Protein AF-A0A524HFX3-F1 (afdb_monomer_lite)

Structure (mmCIF, N/CA/C/O backbone):
data_AF-A0A524HFX3-F1
#
_entry.id   AF-A0A524HFX3-F1
#
loop_
_atom_site.group_PDB
_atom_site.id
_atom_site.type_symbol
_atom_site.label_atom_id
_atom_site.label_alt_id
_atom_site.label_comp_id
_atom_site.label_asym_id
_atom_site.label_entity_id
_atom_site.label_seq_id
_atom_site.pdbx_PDB_ins_code
_atom_site.Cartn_x
_atom_site.Cartn_y
_atom_site.Cartn_z
_atom_site.occupancy
_atom_site.B_iso_or_equiv
_atom_site.auth_seq_id
_atom_site.auth_comp_id
_atom_site.auth_asym_id
_atom_site.auth_atom_id
_atom_site.pdbx_PDB_model_num
ATOM 1 N N . MET A 1 1 ? 1.559 4.705 13.037 1.00 66.44 1 MET A N 1
ATOM 2 C CA . MET A 1 1 ? 0.963 3.648 13.874 1.00 66.44 1 MET A CA 1
ATOM 3 C C . MET A 1 1 ? -0.440 4.021 14.285 1.00 66.44 1 MET A C 1
ATOM 5 O O . MET A 1 1 ? -1.341 3.431 13.723 1.00 66.44 1 MET A O 1
ATOM 9 N N . GLU A 1 2 ? -0.653 5.023 15.141 1.00 78.44 2 GLU A N 1
ATOM 10 C CA . GLU A 1 2 ? -2.008 5.370 15.615 1.00 78.44 2 GLU A CA 1
ATOM 11 C C . GLU A 1 2 ? -2.988 5.726 14.480 1.00 78.44 2 GLU A C 1
ATOM 13 O O . GLU A 1 2 ? -4.071 5.158 14.402 1.00 78.44 2 GLU A O 1
ATOM 18 N N . GLN A 1 3 ? -2.562 6.556 13.519 1.00 84.88 3 GLN A N 1
ATOM 19 C CA . GLN A 1 3 ? -3.375 6.889 12.340 1.00 84.88 3 GLN A CA 1
ATOM 20 C C . GLN A 1 3 ? -3.585 5.704 11.376 1.00 84.88 3 GLN A C 1
ATOM 22 O O . GLN A 1 3 ? -4.646 5.563 10.786 1.00 84.88 3 GLN A O 1
ATOM 27 N N . GLU A 1 4 ? -2.579 4.843 11.187 1.00 85.69 4 GLU A N 1
ATOM 28 C CA . GLU A 1 4 ? -2.705 3.658 10.314 1.00 85.69 4 GLU A CA 1
ATOM 29 C C . GLU A 1 4 ? -3.692 2.653 10.920 1.00 85.69 4 GLU A C 1
ATOM 31 O O . GLU A 1 4 ? -4.479 2.038 10.210 1.00 85.69 4 GLU A O 1
ATOM 36 N N . HIS A 1 5 ? -3.654 2.522 12.244 1.00 88.19 5 HIS A N 1
ATOM 37 C CA . HIS A 1 5 ? -4.533 1.659 13.009 1.00 88.19 5 HIS A CA 1
ATOM 38 C C . HIS A 1 5 ? -5.981 2.160 12.972 1.00 88.19 5 HIS A C 1
ATOM 40 O O . HIS A 1 5 ? -6.886 1.371 12.715 1.00 88.19 5 HIS A O 1
ATOM 46 N N . SER A 1 6 ? -6.215 3.465 13.162 1.00 90.88 6 SER A N 1
ATOM 47 C CA . SER A 1 6 ? -7.567 4.031 13.076 1.00 90.88 6 SER A CA 1
ATOM 48 C C . SER A 1 6 ? -8.165 3.895 11.676 1.00 90.88 6 SER A C 1
ATOM 50 O O . SER A 1 6 ? -9.314 3.482 11.545 1.00 90.88 6 SER A O 1
ATOM 52 N N . LEU A 1 7 ? -7.379 4.161 10.626 1.00 88.56 7 LEU A N 1
ATOM 53 C CA . LEU A 1 7 ? -7.810 3.945 9.244 1.00 88.56 7 LEU A CA 1
ATOM 54 C C . LEU A 1 7 ? -8.111 2.467 8.976 1.00 88.56 7 LEU A C 1
ATOM 56 O O . LEU A 1 7 ? -9.150 2.161 8.403 1.00 88.56 7 LEU A O 1
ATOM 60 N N . GLY A 1 8 ? -7.243 1.557 9.429 1.00 89.44 8 GLY A N 1
ATOM 61 C CA . GLY A 1 8 ? -7.458 0.114 9.308 1.00 89.44 8 GLY A CA 1
ATOM 62 C C . GLY A 1 8 ? -8.763 -0.342 9.960 1.00 89.44 8 GLY A C 1
ATOM 63 O O . GLY A 1 8 ? -9.517 -1.087 9.344 1.00 89.44 8 GLY A O 1
ATOM 64 N N . LYS A 1 9 ? -9.079 0.163 11.160 1.00 91.19 9 LYS A N 1
ATOM 65 C CA . LYS A 1 9 ? -10.346 -0.150 11.834 1.00 91.19 9 LYS A CA 1
ATOM 66 C C . LYS A 1 9 ? -11.564 0.326 11.055 1.00 91.19 9 LYS A C 1
ATOM 68 O O . LYS A 1 9 ? -12.466 -0.465 10.823 1.00 91.19 9 LYS A O 1
ATOM 73 N N . LEU A 1 10 ? -11.559 1.568 10.570 1.00 90.31 10 LEU A N 1
ATOM 74 C CA . LEU A 1 10 ? -12.660 2.094 9.751 1.00 90.31 10 LEU A CA 1
ATOM 75 C C . LEU A 1 10 ? -12.868 1.288 8.457 1.00 90.31 10 LEU A C 1
ATOM 77 O O . LEU A 1 10 ? -13.996 1.126 7.995 1.00 90.31 10 LEU A O 1
ATOM 81 N N . ILE A 1 11 ? -11.789 0.777 7.861 1.00 91.06 11 ILE A N 1
ATOM 82 C CA . ILE A 1 11 ? -11.869 -0.070 6.665 1.00 91.06 11 ILE A CA 1
ATOM 83 C C . ILE A 1 11 ? -12.515 -1.418 7.005 1.00 91.06 11 ILE A C 1
ATOM 85 O O . ILE A 1 11 ? -13.419 -1.844 6.294 1.00 91.06 11 ILE A O 1
ATOM 89 N N . VAL A 1 12 ? -12.086 -2.069 8.089 1.00 89.31 12 VAL A N 1
ATOM 90 C CA . VAL A 1 12 ? -12.577 -3.403 8.475 1.00 89.31 12 VAL A CA 1
ATOM 91 C C . VAL A 1 12 ? -14.003 -3.360 9.035 1.00 89.31 12 VAL A C 1
ATOM 93 O O . VAL A 1 12 ? -14.815 -4.216 8.695 1.00 89.31 12 VAL A O 1
ATOM 96 N N . GLU A 1 13 ? -14.318 -2.379 9.881 1.00 89.56 13 GLU A N 1
ATOM 97 C CA . GLU A 1 13 ? -15.592 -2.304 10.610 1.00 89.56 13 GLU A CA 1
ATOM 98 C C . GLU A 1 13 ? -16.711 -1.667 9.771 1.00 89.56 13 GLU A C 1
ATOM 100 O O . GLU A 1 13 ? -17.853 -2.121 9.816 1.00 89.56 13 GLU A O 1
ATOM 105 N N . GLU A 1 14 ? -16.394 -0.636 8.980 1.00 90.88 14 GLU A N 1
ATOM 106 C CA . GLU A 1 14 ? -17.396 0.180 8.275 1.00 90.88 14 GLU A CA 1
ATOM 107 C C . GLU A 1 14 ? -17.279 0.119 6.744 1.00 90.88 14 GLU A C 1
ATOM 109 O O . GLU A 1 14 ? -18.051 0.773 6.041 1.00 90.88 14 GLU A O 1
ATOM 114 N N . ASN A 1 15 ? -16.312 -0.632 6.202 1.00 89.19 15 ASN A N 1
ATOM 115 C CA . ASN A 1 15 ? -15.981 -0.625 4.771 1.00 89.19 15 ASN A CA 1
ATOM 116 C C . ASN A 1 15 ? -15.760 0.806 4.231 1.00 89.19 15 ASN A C 1
ATOM 118 O O . ASN A 1 15 ? -16.199 1.173 3.136 1.00 89.19 15 ASN A O 1
ATOM 122 N N . ASN A 1 16 ? -15.112 1.651 5.041 1.00 94.25 16 ASN A N 1
ATOM 123 C CA . ASN A 1 16 ? -14.993 3.078 4.780 1.00 94.25 16 ASN A CA 1
ATOM 124 C C . ASN A 1 16 ? -14.056 3.361 3.589 1.00 94.25 16 ASN A C 1
ATOM 126 O O . ASN A 1 16 ? -12.829 3.244 3.675 1.00 94.25 16 ASN A O 1
ATOM 130 N N . SER A 1 17 ? -14.639 3.786 2.466 1.00 92.75 17 SER A N 1
ATOM 131 C CA . SER A 1 17 ? -13.911 4.047 1.218 1.00 92.75 17 SER A CA 1
ATOM 132 C C . SER A 1 17 ? -12.941 5.229 1.306 1.00 92.75 17 SER A C 1
ATOM 134 O O . SER A 1 17 ? -11.897 5.206 0.653 1.00 92.75 17 SER A O 1
ATOM 136 N N . LEU A 1 18 ? -13.237 6.235 2.136 1.00 94.56 18 LEU A N 1
ATOM 137 C CA . LEU A 1 18 ? -12.346 7.376 2.362 1.00 94.56 18 LEU A CA 1
ATOM 138 C C . LEU A 1 18 ? -11.112 6.952 3.158 1.00 94.56 18 LEU A C 1
ATOM 140 O O . LEU A 1 18 ? -9.995 7.321 2.799 1.00 94.56 18 LEU A O 1
ATOM 144 N N . ALA A 1 19 ? -11.297 6.131 4.195 1.00 94.25 19 ALA A N 1
ATOM 145 C CA . ALA A 1 19 ? -10.187 5.586 4.968 1.00 94.25 19 ALA A CA 1
ATOM 146 C C . ALA A 1 19 ? -9.282 4.705 4.094 1.00 94.25 19 ALA A C 1
ATOM 148 O O . ALA A 1 19 ? -8.054 4.799 4.170 1.00 94.25 19 ALA A O 1
ATOM 149 N N . ARG A 1 20 ? -9.892 3.915 3.201 1.00 94.75 20 ARG A N 1
ATOM 150 C CA . ARG A 1 20 ? -9.191 3.108 2.199 1.00 94.75 20 ARG A CA 1
ATOM 151 C C . ARG A 1 20 ? -8.348 3.966 1.257 1.00 94.75 20 ARG A C 1
ATOM 153 O O . ARG A 1 20 ? -7.149 3.727 1.123 1.00 94.75 20 ARG A O 1
ATOM 160 N N . ASP A 1 21 ? -8.953 4.969 0.621 1.00 95.56 21 ASP A N 1
ATOM 161 C CA . ASP A 1 21 ? -8.264 5.877 -0.305 1.00 95.56 21 ASP A CA 1
ATOM 162 C C . ASP A 1 21 ? -7.124 6.631 0.396 1.00 95.56 21 ASP A C 1
ATOM 164 O O . ASP A 1 21 ? -6.010 6.704 -0.125 1.00 95.56 21 ASP A O 1
ATOM 168 N N . GLN A 1 22 ? -7.352 7.094 1.626 1.00 95.75 22 GLN A N 1
ATOM 169 C CA . GLN A 1 22 ? -6.322 7.734 2.436 1.00 95.75 22 GLN A CA 1
ATOM 170 C C . GLN A 1 22 ? -5.150 6.787 2.726 1.00 95.75 22 GLN A C 1
ATOM 172 O O . GLN A 1 22 ? -3.996 7.169 2.517 1.00 95.75 22 GLN A O 1
ATOM 177 N N . LEU A 1 23 ? -5.422 5.549 3.155 1.00 94.94 23 LEU A N 1
ATOM 178 C CA . LEU A 1 23 ? -4.375 4.573 3.463 1.00 94.94 23 LEU A CA 1
ATOM 179 C C . LEU A 1 23 ? -3.562 4.197 2.214 1.00 94.94 23 LEU A C 1
ATOM 181 O O . LEU A 1 23 ? -2.334 4.112 2.291 1.00 94.94 23 LEU A O 1
ATOM 185 N N . VAL A 1 24 ? -4.206 4.059 1.049 1.00 96.62 24 VAL A N 1
ATOM 186 C CA . VAL A 1 24 ? -3.514 3.857 -0.237 1.00 96.62 24 VAL A CA 1
ATOM 187 C C . VAL A 1 24 ? -2.629 5.063 -0.570 1.00 96.62 24 VAL A C 1
ATOM 189 O O . VAL A 1 24 ? -1.422 4.907 -0.777 1.00 96.62 24 VAL A O 1
ATOM 192 N N . ARG A 1 25 ? -3.187 6.282 -0.581 1.00 96.00 25 ARG A N 1
ATOM 193 C CA . ARG A 1 25 ? -2.463 7.509 -0.968 1.00 96.00 25 ARG A CA 1
ATOM 194 C C . ARG A 1 25 ? -1.243 7.773 -0.099 1.00 96.00 25 ARG A C 1
ATOM 196 O O . ARG A 1 25 ? -0.188 8.131 -0.624 1.00 96.00 25 ARG A O 1
ATOM 203 N N . SER A 1 26 ? -1.353 7.548 1.210 1.00 96.00 26 SER A N 1
ATOM 204 C CA . SER A 1 26 ? -0.232 7.699 2.144 1.00 96.00 26 SER A CA 1
ATOM 205 C C . SER A 1 26 ? 0.938 6.750 1.852 1.00 96.00 26 SER A C 1
ATOM 207 O O . SER A 1 26 ? 2.057 7.023 2.287 1.00 96.00 26 SER A O 1
ATOM 209 N N . ASN A 1 27 ? 0.722 5.674 1.086 1.00 97.06 27 ASN A N 1
ATOM 210 C CA . ASN A 1 27 ? 1.711 4.625 0.835 1.00 97.06 27 ASN A CA 1
ATOM 211 C C . ASN A 1 27 ? 2.183 4.519 -0.627 1.00 97.06 27 ASN A C 1
ATOM 213 O O . ASN A 1 27 ? 3.041 3.691 -0.923 1.00 97.06 27 ASN A O 1
ATOM 217 N N . LEU A 1 28 ? 1.753 5.400 -1.537 1.00 97.25 28 LEU A N 1
ATOM 218 C CA . LEU A 1 28 ? 2.209 5.380 -2.941 1.00 97.25 28 LEU A CA 1
ATOM 219 C C . LEU A 1 28 ? 3.740 5.496 -3.081 1.00 97.25 28 LEU A C 1
ATOM 221 O O . LEU A 1 28 ? 4.357 4.859 -3.933 1.00 97.25 28 LEU A O 1
ATOM 225 N N . ARG A 1 29 ? 4.399 6.258 -2.197 1.00 97.75 29 ARG A N 1
ATOM 226 C CA . ARG A 1 29 ? 5.872 6.380 -2.188 1.00 97.75 29 ARG A CA 1
ATOM 227 C C . ARG A 1 29 ? 6.575 5.055 -1.875 1.00 97.75 29 ARG A C 1
ATOM 229 O O . ARG A 1 29 ? 7.694 4.847 -2.342 1.00 97.75 29 ARG A O 1
ATOM 236 N N . LEU A 1 30 ? 5.948 4.171 -1.094 1.00 97.81 30 LEU A N 1
ATOM 237 C CA . LEU A 1 30 ? 6.485 2.840 -0.805 1.00 97.81 30 LEU A CA 1
ATOM 238 C C . LEU A 1 30 ? 6.531 1.992 -2.079 1.00 97.81 30 LEU A C 1
ATOM 240 O O . LEU A 1 30 ? 7.559 1.367 -2.334 1.00 97.81 30 LEU A O 1
ATOM 244 N N . VAL A 1 31 ? 5.473 2.036 -2.897 1.00 98.31 31 VAL A N 1
ATOM 245 C CA . VAL A 1 31 ? 5.413 1.328 -4.186 1.00 98.31 31 VAL A CA 1
ATOM 246 C C . VAL A 1 31 ? 6.564 1.766 -5.080 1.00 98.31 31 VAL A C 1
ATOM 248 O O . VAL A 1 31 ? 7.360 0.933 -5.500 1.00 98.31 31 VAL A O 1
ATOM 251 N N . VAL A 1 32 ? 6.740 3.078 -5.271 1.00 97.88 32 VAL A N 1
ATOM 252 C CA . VAL A 1 32 ? 7.836 3.618 -6.092 1.00 97.88 32 VAL A CA 1
ATOM 253 C C . VAL A 1 32 ? 9.208 3.181 -5.566 1.00 97.88 32 VAL A C 1
ATOM 255 O O . VAL A 1 32 ? 10.085 2.811 -6.345 1.00 97.88 32 VAL A O 1
ATOM 258 N N . ASN A 1 33 ? 9.414 3.199 -4.246 1.00 97.69 33 ASN A N 1
ATOM 259 C CA . ASN A 1 33 ? 10.680 2.786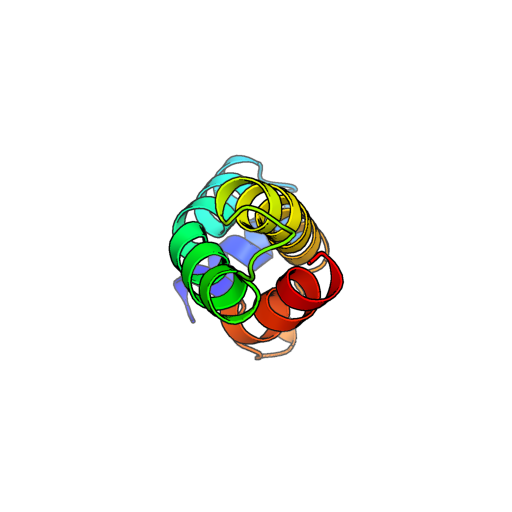 -3.634 1.00 97.69 33 ASN A CA 1
ATOM 260 C C . ASN A 1 33 ? 10.975 1.288 -3.799 1.00 97.69 33 ASN A C 1
ATOM 262 O O . ASN A 1 33 ? 12.146 0.910 -3.866 1.00 97.69 33 ASN A O 1
ATOM 266 N N . ILE A 1 34 ? 9.945 0.438 -3.832 1.00 97.19 34 ILE A N 1
ATOM 267 C CA . ILE A 1 34 ? 10.094 -0.998 -4.085 1.00 97.19 34 ILE A CA 1
ATOM 268 C C . ILE A 1 34 ? 10.314 -1.233 -5.580 1.00 97.19 34 ILE A C 1
ATOM 270 O O . ILE A 1 34 ? 11.342 -1.801 -5.929 1.00 97.19 34 ILE A O 1
ATOM 274 N N . ALA A 1 35 ? 9.440 -0.722 -6.450 1.00 97.06 35 ALA A N 1
ATOM 275 C CA . ALA A 1 35 ? 9.503 -0.896 -7.903 1.00 97.06 35 ALA A CA 1
ATOM 276 C C . ALA A 1 35 ? 10.856 -0.471 -8.502 1.00 97.06 35 ALA A C 1
ATOM 278 O O . ALA A 1 35 ? 11.430 -1.185 -9.321 1.00 97.06 35 ALA A O 1
ATOM 279 N N . LYS A 1 36 ? 11.451 0.629 -8.013 1.00 96.12 36 LYS A N 1
ATOM 280 C CA . LYS A 1 36 ? 12.800 1.074 -8.417 1.00 96.12 36 LYS A CA 1
ATOM 281 C C . LYS A 1 36 ? 13.893 0.013 -8.251 1.00 96.12 36 LYS A C 1
ATOM 283 O O . LYS A 1 36 ? 14.893 0.084 -8.954 1.00 96.12 36 LYS A O 1
ATOM 288 N N . LYS A 1 37 ? 13.734 -0.938 -7.325 1.00 94.81 37 LYS A N 1
ATOM 289 C CA . LYS A 1 37 ? 14.703 -2.023 -7.093 1.00 94.81 37 LYS A CA 1
ATOM 290 C C . LYS A 1 37 ? 14.572 -3.168 -8.099 1.00 94.81 37 LYS A C 1
ATOM 292 O O . LYS A 1 37 ? 15.508 -3.948 -8.222 1.00 94.81 37 LYS A O 1
ATOM 297 N N . TYR A 1 38 ? 13.430 -3.267 -8.776 1.00 92.75 38 TYR A N 1
ATOM 298 C CA . TYR A 1 38 ? 13.119 -4.315 -9.752 1.00 92.75 38 TYR A CA 1
ATOM 299 C C . TYR A 1 38 ? 13.184 -3.806 -11.198 1.00 92.75 38 TYR A C 1
ATOM 301 O O . TYR A 1 38 ? 13.245 -4.609 -12.126 1.00 92.75 38 TYR A O 1
ATOM 309 N N . ALA A 1 39 ? 13.244 -2.483 -11.386 1.00 91.19 39 ALA A N 1
ATOM 310 C CA . ALA A 1 39 ? 13.458 -1.857 -12.683 1.00 91.19 39 ALA A CA 1
ATOM 311 C C . ALA A 1 39 ? 14.734 -2.389 -13.348 1.00 91.19 39 ALA A C 1
ATOM 313 O O . ALA A 1 39 ? 15.835 -2.321 -12.797 1.00 91.19 39 ALA A O 1
ATOM 314 N N . ASN A 1 40 ? 14.570 -2.920 -14.556 1.00 89.31 40 ASN A N 1
ATO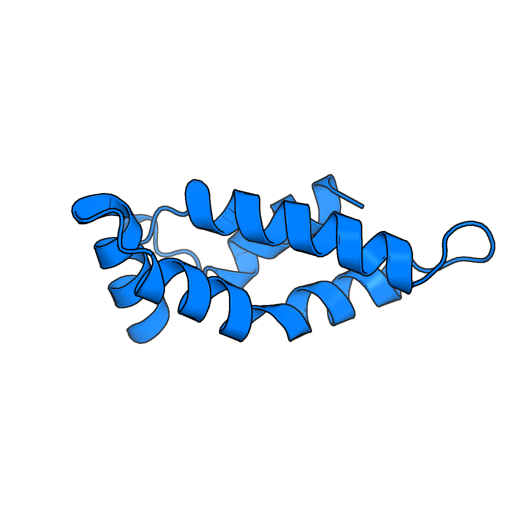M 315 C CA . ASN A 1 40 ? 15.637 -3.477 -15.375 1.00 89.31 40 ASN A CA 1
ATOM 316 C C . ASN A 1 40 ? 15.406 -3.089 -16.847 1.00 89.31 40 ASN A C 1
ATOM 318 O O . ASN A 1 40 ? 14.551 -2.263 -17.152 1.00 89.31 40 ASN A O 1
ATOM 322 N N . LYS A 1 41 ? 16.195 -3.636 -17.779 1.00 81.06 41 LYS A N 1
ATOM 323 C CA . LYS A 1 41 ? 16.088 -3.269 -19.203 1.00 81.06 41 LYS A CA 1
ATOM 324 C C . LYS A 1 41 ? 14.808 -3.768 -19.888 1.00 81.06 41 LYS A C 1
ATOM 326 O O . LYS A 1 41 ? 14.473 -3.231 -20.936 1.00 81.06 41 LYS A O 1
ATOM 331 N N . SER A 1 42 ? 14.147 -4.798 -19.356 1.00 85.62 42 SER A N 1
ATOM 332 C CA . SER A 1 42 ? 13.001 -5.452 -20.004 1.00 85.62 42 SER A CA 1
ATOM 333 C C . SER A 1 42 ? 11.642 -4.965 -19.512 1.00 85.62 42 SER A C 1
ATOM 335 O O . SER A 1 42 ? 10.685 -5.071 -20.268 1.00 85.62 42 SER A O 1
ATOM 337 N N . VAL A 1 43 ? 11.546 -4.437 -18.287 1.00 88.69 43 VAL A N 1
ATOM 338 C CA . VAL A 1 43 ? 10.281 -3.925 -17.736 1.00 88.69 43 VAL 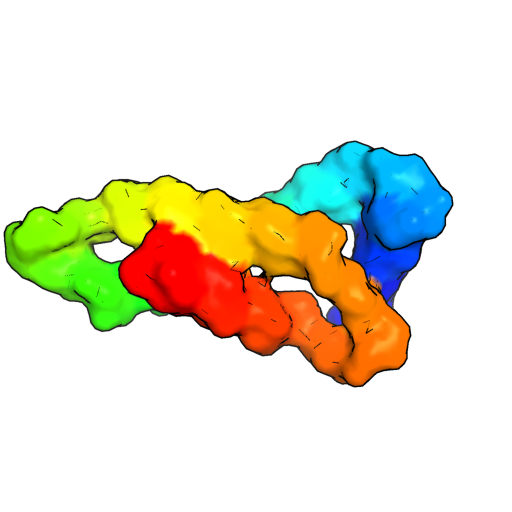A CA 1
ATOM 339 C C . VAL A 1 43 ? 10.453 -2.476 -17.299 1.00 88.69 43 VAL A C 1
ATOM 341 O O . VAL A 1 43 ? 11.387 -2.141 -16.561 1.00 88.69 43 VAL A O 1
ATOM 344 N N . GLY A 1 44 ? 9.561 -1.610 -17.782 1.00 94.69 44 GLY A N 1
ATOM 345 C CA . GLY A 1 44 ? 9.582 -0.189 -17.478 1.00 94.69 44 GLY A CA 1
ATOM 346 C C . GLY A 1 44 ? 9.219 0.083 -16.021 1.00 94.69 44 GLY A C 1
ATOM 347 O O . GLY A 1 44 ? 8.395 -0.600 -15.424 1.00 94.69 44 GLY A O 1
ATOM 348 N N . LEU A 1 45 ? 9.799 1.135 -15.434 1.00 95.31 45 LEU A N 1
ATOM 349 C CA . LEU A 1 45 ? 9.460 1.540 -14.064 1.00 95.31 45 LEU A CA 1
ATOM 350 C C . LEU A 1 45 ? 7.966 1.883 -13.904 1.00 95.31 45 LEU A C 1
ATOM 352 O O . LEU A 1 45 ? 7.428 1.692 -12.819 1.00 95.31 45 LEU A O 1
ATOM 356 N N . GLY A 1 46 ? 7.315 2.393 -14.957 1.00 96.38 46 GLY A N 1
ATOM 357 C CA . GLY A 1 46 ? 5.876 2.673 -14.963 1.00 96.38 46 GLY A CA 1
ATOM 358 C C . GLY A 1 46 ? 5.048 1.411 -14.730 1.00 96.38 46 GLY A C 1
ATOM 359 O O . GLY A 1 46 ? 4.277 1.376 -13.777 1.00 96.38 46 GLY A O 1
ATOM 360 N N . ASP A 1 47 ? 5.306 0.360 -15.510 1.00 96.19 47 ASP A N 1
ATOM 361 C CA . ASP A 1 47 ? 4.598 -0.924 -15.420 1.00 96.19 47 ASP A CA 1
ATOM 362 C C . ASP A 1 47 ? 4.742 -1.544 -14.019 1.00 96.19 47 ASP A C 1
ATOM 364 O O . ASP A 1 47 ? 3.752 -1.885 -13.376 1.00 96.19 47 ASP A O 1
ATOM 368 N N . LEU A 1 48 ? 5.965 -1.562 -13.471 1.00 97.38 48 LEU A N 1
ATOM 369 C CA . LEU A 1 48 ? 6.228 -2.070 -12.115 1.00 97.38 48 LEU A CA 1
ATOM 370 C C . LEU A 1 48 ? 5.504 -1.253 -11.028 1.00 97.38 48 LEU A C 1
ATOM 372 O O . LEU A 1 48 ? 5.151 -1.775 -9.970 1.00 97.38 48 LEU A O 1
ATOM 376 N N . ILE A 1 49 ? 5.316 0.054 -11.243 1.00 97.81 49 ILE A N 1
ATOM 377 C CA . ILE A 1 49 ? 4.548 0.904 -10.324 1.00 97.81 49 ILE A CA 1
ATOM 378 C C . ILE A 1 49 ? 3.057 0.583 -10.430 1.00 97.81 49 ILE A C 1
ATOM 380 O O . ILE A 1 49 ? 2.392 0.525 -9.397 1.00 97.81 49 ILE A O 1
ATOM 384 N N . GLU A 1 50 ? 2.523 0.377 -11.634 1.00 97.56 50 GLU A N 1
ATOM 385 C CA . GLU A 1 50 ? 1.118 0.010 -11.835 1.00 97.56 50 GLU A CA 1
ATOM 386 C C . GLU A 1 50 ? 0.797 -1.340 -11.184 1.00 97.56 50 GLU A C 1
ATOM 388 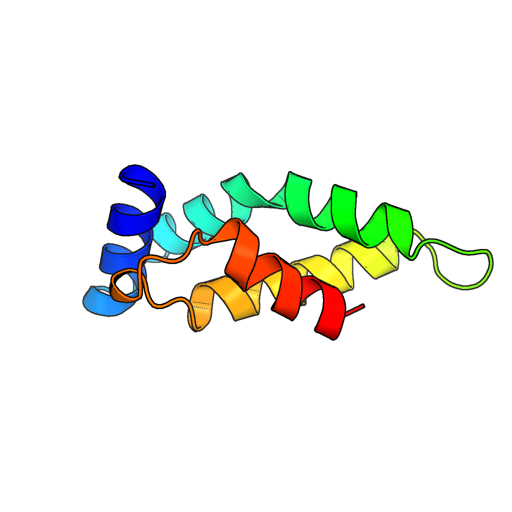O O . GLU A 1 50 ? -0.116 -1.425 -10.358 1.00 97.56 50 GLU A O 1
ATOM 393 N N . GLU A 1 51 ? 1.609 -2.363 -11.445 1.00 97.44 51 GLU A N 1
ATOM 394 C CA . GLU A 1 51 ? 1.497 -3.680 -10.812 1.00 97.44 51 GLU A CA 1
ATOM 395 C C . GLU A 1 51 ? 1.670 -3.603 -9.287 1.00 97.44 51 GLU A C 1
ATOM 397 O O . GLU A 1 51 ? 0.873 -4.147 -8.513 1.00 97.44 51 GLU A O 1
ATOM 402 N N . GLY A 1 52 ? 2.663 -2.841 -8.825 1.00 98.19 52 GLY A N 1
ATOM 403 C CA . GLY A 1 52 ? 2.890 -2.595 -7.406 1.00 98.19 52 GLY A CA 1
ATOM 404 C C . GLY A 1 52 ? 1.725 -1.872 -6.722 1.00 98.19 52 GLY A C 1
ATOM 405 O O . GLY A 1 52 ? 1.410 -2.176 -5.569 1.00 98.19 52 GLY A O 1
ATOM 406 N N . ASN A 1 53 ? 1.038 -0.960 -7.417 1.00 98.19 53 ASN A N 1
ATOM 407 C CA . ASN A 1 53 ? -0.162 -0.294 -6.909 1.00 98.19 53 ASN A CA 1
ATOM 408 C C . ASN A 1 53 ? -1.317 -1.290 -6.742 1.00 98.19 53 ASN A C 1
ATOM 410 O O . ASN A 1 53 ? -2.015 -1.227 -5.730 1.00 98.19 53 ASN A O 1
ATOM 414 N N . LEU A 1 54 ? -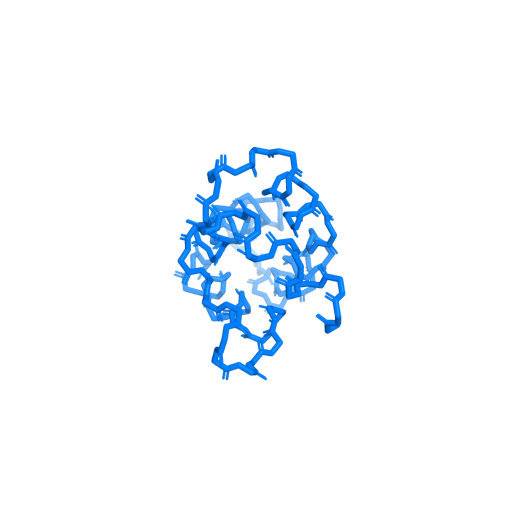1.488 -2.254 -7.655 1.00 98.00 54 LEU A N 1
ATOM 415 C CA . LEU A 1 54 ? -2.458 -3.346 -7.479 1.00 98.00 54 LEU A CA 1
ATOM 416 C C . LEU A 1 54 ? -2.121 -4.211 -6.255 1.00 98.00 54 LEU A C 1
ATOM 418 O O . LEU A 1 54 ? -3.018 -4.651 -5.533 1.00 98.00 54 LEU A O 1
ATOM 422 N N . GLY A 1 55 ? -0.832 -4.436 -5.989 1.00 98.00 55 GLY A N 1
ATOM 423 C CA . GLY A 1 55 ? -0.362 -5.083 -4.763 1.00 98.00 55 GLY A CA 1
ATOM 424 C C . GLY A 1 55 ? -0.687 -4.284 -3.501 1.00 98.00 55 GLY A C 1
ATOM 425 O O . GLY A 1 55 ? -1.203 -4.837 -2.533 1.00 98.00 55 GLY A O 1
ATOM 426 N N . LEU A 1 56 ? -0.448 -2.971 -3.516 1.00 98.25 56 LEU A N 1
ATOM 427 C CA . LEU A 1 56 ? -0.774 -2.080 -2.400 1.00 98.25 56 LEU A CA 1
ATOM 428 C C . LEU A 1 56 ? -2.280 -2.053 -2.105 1.00 98.25 56 LEU A C 1
ATOM 430 O O . LEU A 1 56 ? -2.675 -2.120 -0.945 1.00 98.25 56 LEU A O 1
ATOM 434 N N . ILE A 1 57 ? -3.111 -1.970 -3.142 1.00 97.19 57 ILE A N 1
ATOM 435 C CA . ILE A 1 57 ? -4.574 -1.978 -3.028 1.00 97.19 57 ILE A CA 1
ATOM 436 C C . ILE A 1 57 ? -5.041 -3.280 -2.362 1.00 97.19 57 ILE A C 1
ATOM 438 O O . ILE A 1 57 ? -5.781 -3.224 -1.383 1.00 97.19 57 ILE A O 1
ATOM 442 N N . ARG A 1 58 ? -4.524 -4.434 -2.809 1.00 96.69 58 ARG A N 1
ATOM 443 C CA . ARG A 1 58 ? -4.785 -5.731 -2.163 1.00 96.69 58 ARG A CA 1
ATOM 444 C C . ARG A 1 58 ? -4.322 -5.753 -0.708 1.00 96.69 58 ARG A C 1
ATOM 446 O O . ARG A 1 58 ? -5.041 -6.250 0.149 1.00 96.69 58 ARG A O 1
ATOM 453 N N . ALA A 1 59 ? -3.155 -5.186 -0.406 1.00 97.00 59 ALA A N 1
ATOM 454 C CA . ALA A 1 59 ? -2.680 -5.101 0.970 1.00 97.00 59 ALA A CA 1
ATOM 455 C C . ALA A 1 59 ? -3.643 -4.316 1.866 1.00 97.00 59 ALA A C 1
ATOM 457 O O . ALA A 1 59 ? -3.817 -4.689 3.017 1.00 97.00 59 ALA A O 1
ATOM 458 N N . VAL A 1 60 ? -4.267 -3.247 1.368 1.00 96.06 60 VAL A N 1
ATOM 459 C CA . VAL A 1 60 ? -5.266 -2.498 2.143 1.00 96.06 60 VAL A CA 1
ATOM 460 C C . VAL A 1 60 ? -6.506 -3.345 2.422 1.00 96.06 60 VAL A C 1
ATOM 462 O O . VAL A 1 60 ? -6.987 -3.335 3.550 1.00 96.06 60 VAL A O 1
ATOM 465 N N . ASP A 1 61 ? -6.983 -4.107 1.436 1.00 92.25 61 ASP A N 1
ATOM 466 C CA . ASP A 1 61 ? -8.201 -4.921 1.571 1.00 92.25 61 ASP A CA 1
ATOM 467 C C . ASP A 1 61 ? -8.062 -6.046 2.611 1.00 92.25 61 ASP A C 1
ATOM 469 O O . ASP A 1 61 ? -9.045 -6.436 3.236 1.00 92.25 61 ASP A O 1
ATOM 473 N N . TYR A 1 62 ? -6.844 -6.556 2.817 1.00 92.94 62 TYR A N 1
ATOM 474 C CA . TYR A 1 62 ? -6.565 -7.665 3.739 1.00 92.94 62 TYR A CA 1
ATOM 475 C C . TYR A 1 62 ? -5.768 -7.257 4.983 1.00 92.94 62 TYR A C 1
ATOM 477 O O . TYR A 1 62 ? -5.317 -8.123 5.739 1.00 92.94 62 TYR A O 1
ATOM 485 N N . PHE A 1 63 ? -5.545 -5.958 5.193 1.00 94.12 63 PHE A N 1
ATOM 486 C CA . PHE A 1 63 ? -4.784 -5.493 6.344 1.00 94.12 63 PHE A CA 1
ATOM 487 C C . PHE A 1 63 ? -5.580 -5.662 7.637 1.00 94.12 63 PHE A C 1
ATOM 489 O O . PHE A 1 63 ? -6.698 -5.176 7.771 1.00 94.12 63 PHE A O 1
ATOM 496 N N . ASP A 1 64 ? -4.945 -6.304 8.611 1.00 92.31 64 ASP A N 1
ATOM 497 C CA . ASP A 1 64 ? -5.472 -6.490 9.957 1.00 92.31 64 ASP A CA 1
ATOM 498 C C . ASP A 1 64 ? -4.723 -5.545 10.922 1.00 92.31 64 ASP A C 1
ATOM 500 O O . ASP A 1 64 ? -3.541 -5.788 11.216 1.00 92.31 64 ASP A O 1
ATOM 504 N N . PRO A 1 65 ? -5.358 -4.448 11.386 1.00 89.56 65 PRO A N 1
ATOM 505 C CA . PRO A 1 65 ? -4.715 -3.460 12.251 1.00 89.56 65 PRO A CA 1
ATOM 506 C C . PRO A 1 65 ? -4.378 -4.007 13.647 1.00 89.56 65 PRO A C 1
ATOM 508 O O . PRO A 1 65 ? -3.425 -3.523 14.263 1.00 89.56 65 PRO A O 1
ATOM 511 N N . ASP A 1 66 ? -5.085 -5.036 14.124 1.00 91.12 66 ASP A N 1
ATOM 512 C CA . ASP A 1 66 ? -4.936 -5.566 15.485 1.00 91.12 66 ASP A CA 1
ATOM 513 C C . ASP A 1 66 ? -3.721 -6.508 15.621 1.00 91.12 66 ASP A C 1
ATOM 515 O O . ASP A 1 66 ? -3.273 -6.812 16.728 1.00 91.12 66 ASP A O 1
ATOM 519 N N . ARG A 1 67 ? -3.095 -6.917 14.506 1.00 88.00 67 ARG A N 1
ATOM 520 C CA . ARG A 1 67 ? -1.864 -7.739 14.509 1.00 88.00 67 ARG A CA 1
ATOM 521 C C . ARG A 1 67 ? -0.604 -6.998 14.960 1.00 88.00 67 ARG A C 1
ATOM 523 O O . ARG A 1 67 ? 0.461 -7.608 15.045 1.00 88.00 67 ARG A O 1
ATOM 530 N N . GLY A 1 68 ? -0.679 -5.687 15.196 1.00 85.06 68 GLY A N 1
ATOM 531 C CA . GLY A 1 68 ? 0.438 -4.881 15.708 1.00 85.06 68 GLY A CA 1
ATOM 532 C C . GLY A 1 68 ? 1.595 -4.664 14.721 1.00 85.06 68 GLY A C 1
ATOM 533 O O . GLY A 1 68 ? 2.597 -4.034 15.062 1.00 85.06 68 GLY A O 1
ATOM 534 N N . THR A 1 69 ? 1.482 -5.147 13.482 1.00 90.00 69 THR A N 1
ATOM 535 C CA . THR A 1 69 ? 2.468 -4.896 12.425 1.00 90.00 69 THR A CA 1
ATOM 536 C C . THR A 1 69 ? 2.181 -3.584 11.709 1.00 90.00 69 T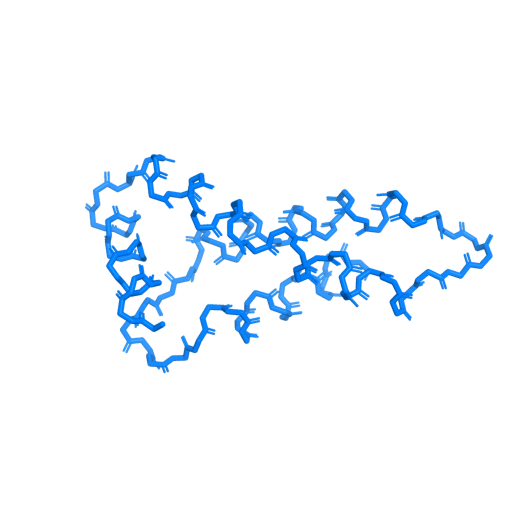HR A C 1
ATOM 538 O O . THR A 1 69 ? 1.037 -3.281 11.376 1.00 90.00 69 THR A O 1
ATOM 541 N N . ARG A 1 70 ? 3.232 -2.823 11.387 1.00 92.50 70 ARG A N 1
ATOM 542 C CA . ARG A 1 70 ? 3.111 -1.631 10.535 1.00 92.50 70 ARG A CA 1
ATOM 543 C C . ARG A 1 70 ? 2.510 -2.007 9.183 1.00 92.50 70 ARG A C 1
ATOM 545 O O . ARG A 1 70 ? 2.993 -2.941 8.541 1.00 92.50 70 ARG A O 1
ATOM 552 N N . PHE A 1 71 ? 1.555 -1.209 8.706 1.00 95.25 71 PHE A N 1
ATOM 553 C CA . PHE A 1 71 ? 0.970 -1.398 7.379 1.00 95.25 71 PHE A CA 1
ATOM 554 C C . PHE A 1 71 ? 2.041 -1.427 6.280 1.00 95.25 71 PHE A C 1
ATOM 556 O O . PHE A 1 71 ? 2.026 -2.310 5.432 1.00 95.25 71 PHE A O 1
ATOM 563 N N . SER A 1 72 ? 3.034 -0.535 6.333 1.00 94.94 72 SER A N 1
ATOM 564 C CA . SER A 1 72 ? 4.125 -0.497 5.348 1.00 94.94 72 SER A CA 1
ATOM 565 C C . SER A 1 72 ? 4.943 -1.793 5.280 1.00 94.94 72 SER A C 1
ATOM 567 O O . SER A 1 72 ? 5.381 -2.188 4.200 1.00 94.94 72 SER A O 1
ATOM 569 N N . THR A 1 73 ? 5.129 -2.483 6.409 1.00 95.75 73 THR A N 1
ATOM 570 C CA . THR A 1 73 ? 5.798 -3.790 6.457 1.00 95.75 73 THR A CA 1
ATOM 571 C C . THR A 1 73 ? 4.951 -4.858 5.775 1.00 95.75 73 THR A C 1
ATOM 573 O O . THR A 1 73 ? 5.470 -5.617 4.959 1.00 95.75 73 THR A O 1
ATOM 576 N N . TYR A 1 74 ? 3.651 -4.888 6.070 1.00 96.19 74 TYR A N 1
ATOM 577 C CA . TYR A 1 74 ? 2.703 -5.822 5.466 1.00 96.19 74 TYR A CA 1
ATOM 578 C C . TYR A 1 74 ? 2.550 -5.586 3.954 1.00 96.19 74 TYR A C 1
ATOM 580 O O . TYR A 1 74 ? 2.728 -6.499 3.148 1.00 96.19 74 TYR A O 1
ATOM 588 N N . ALA A 1 75 ? 2.321 -4.335 3.553 1.00 97.50 75 ALA A N 1
ATOM 589 C CA . ALA A 1 75 ? 2.155 -3.929 2.162 1.00 97.50 75 ALA A CA 1
ATOM 590 C C . ALA A 1 75 ? 3.395 -4.215 1.311 1.00 97.50 75 ALA A C 1
ATOM 592 O O . ALA A 1 75 ? 3.266 -4.579 0.146 1.00 97.50 75 ALA A O 1
ATOM 593 N N . ALA A 1 76 ? 4.602 -4.115 1.878 1.00 97.81 76 ALA A N 1
ATOM 594 C CA . ALA A 1 76 ? 5.825 -4.417 1.142 1.00 97.81 76 ALA A CA 1
ATOM 595 C C . ALA A 1 76 ? 5.873 -5.859 0.607 1.00 97.81 76 ALA A C 1
ATOM 597 O O . ALA A 1 76 ? 6.488 -6.084 -0.435 1.00 97.81 76 ALA A O 1
ATOM 598 N N . TRP A 1 77 ? 5.245 -6.826 1.287 1.00 96.81 77 TRP A N 1
ATOM 599 C CA . TRP A 1 77 ? 5.155 -8.203 0.796 1.00 96.81 77 TRP A CA 1
ATOM 600 C C . TRP A 1 77 ? 4.231 -8.302 -0.424 1.00 96.81 77 TRP A C 1
ATOM 602 O O . TRP A 1 77 ? 4.652 -8.796 -1.466 1.00 96.81 77 TRP A O 1
ATOM 612 N N . TRP A 1 78 ? 3.027 -7.734 -0.336 1.00 97.94 78 TRP A N 1
ATOM 613 C CA . TRP A 1 78 ? 2.049 -7.723 -1.430 1.00 97.94 78 TRP A CA 1
ATOM 614 C C . TRP A 1 78 ? 2.519 -6.958 -2.666 1.00 97.94 78 TRP A C 1
ATOM 616 O O . TRP A 1 78 ? 2.270 -7.388 -3.792 1.00 97.94 78 TRP A O 1
ATOM 626 N N . ILE A 1 79 ? 3.218 -5.837 -2.461 1.00 98.00 79 ILE A N 1
ATOM 627 C CA . ILE A 1 79 ? 3.817 -5.062 -3.550 1.00 98.00 79 ILE A CA 1
ATOM 628 C C . ILE A 1 79 ? 4.851 -5.931 -4.268 1.00 98.00 79 ILE A C 1
ATOM 630 O O . ILE A 1 79 ? 4.752 -6.103 -5.471 1.00 98.00 79 ILE A O 1
ATOM 634 N N . LYS A 1 80 ? 5.792 -6.549 -3.543 1.00 96.75 80 LYS A N 1
ATOM 635 C CA . LYS A 1 80 ? 6.809 -7.426 -4.151 1.00 96.75 80 LYS A CA 1
ATOM 636 C C . LYS A 1 80 ? 6.236 -8.674 -4.811 1.00 96.75 80 LYS A C 1
ATOM 638 O O . LYS A 1 80 ? 6.851 -9.183 -5.726 1.00 96.75 80 LYS A O 1
ATOM 643 N N . GLN A 1 81 ? 5.125 -9.202 -4.309 1.00 96.50 81 GLN A N 1
ATOM 644 C CA . GLN A 1 81 ? 4.465 -10.353 -4.920 1.00 96.50 81 GLN A CA 1
ATOM 645 C C . GLN A 1 81 ? 3.790 -9.987 -6.249 1.00 96.50 81 GLN A C 1
ATOM 647 O O . GLN A 1 81 ? 3.550 -10.861 -7.075 1.00 96.50 81 GLN A O 1
ATOM 652 N N . SER A 1 82 ? 3.426 -8.715 -6.424 1.00 94.94 82 SER A N 1
ATOM 653 C CA . SER A 1 82 ? 2.708 -8.245 -7.610 1.00 94.94 82 SER A CA 1
ATOM 654 C C . SER A 1 82 ? 3.627 -7.827 -8.755 1.00 94.94 82 SER A C 1
ATOM 656 O O . SER A 1 82 ? 3.104 -7.650 -9.845 1.00 94.94 82 SER A O 1
ATOM 658 N N . ILE A 1 83 ? 4.927 -7.657 -8.488 1.00 91.19 83 ILE A N 1
ATOM 659 C CA . ILE A 1 83 ? 5.972 -7.153 -9.394 1.00 91.19 83 ILE A CA 1
ATOM 660 C C . ILE A 1 83 ? 6.933 -8.295 -9.755 1.00 91.19 83 ILE A C 1
ATOM 662 O O . ILE A 1 83 ? 7.157 -9.156 -8.872 1.00 91.19 83 ILE A O 1
#

pLDDT: mean 93.43, std 5.17, range [66.44, 98.31]

Secondary structure (DSSP, 8-state):
-HHHHHHHHHHHHH--HHHHHHHHHHHHHHHHHHHTTT--SSS-HHHHHHHHHHHHHHHHHT--GGG---HHHHHHHHHHHH-

Sequence (83 aa):
MEQEHSLGKLIVEENNSLARDQLVRSNLRLVVNIAKKYANKSVGLGDLIEEGNLGLIRAVDYFDPDRGTRFSTYAAWWIKQSI

Radius of gyration: 13.0 Å; chains: 1; bounding box: 34×18×36 Å

Foldseek 3Di:
DVLLLVLLCCCVPVVDVVSLVVNLVVCLVLQLVLLVVVDDPPDHSVRLSVQLSVLQSVLSNPDDSVVVDDSSVSSSVSSVVSD